Protein AF-A0A9D9M0M3-F1 (afdb_monomer)

Mean predicted aligned error: 16.81 Å

Structure (mmCIF, N/CA/C/O backbone):
data_AF-A0A9D9M0M3-F1
#
_entry.id   AF-A0A9D9M0M3-F1
#
loop_
_atom_site.group_PDB
_atom_site.id
_atom_site.type_symbol
_atom_site.label_atom_id
_atom_site.label_alt_id
_atom_site.label_comp_id
_atom_site.label_asym_id
_atom_site.label_entity_id
_atom_site.label_seq_id
_atom_site.pdbx_PDB_ins_code
_atom_site.Cartn_x
_atom_site.Cartn_y
_atom_site.Cartn_z
_atom_site.occupancy
_atom_site.B_iso_or_equiv
_atom_site.auth_seq_id
_atom_site.auth_comp_id
_atom_site.auth_asym_id
_atom_site.auth_atom_id
_atom_site.pdbx_PDB_model_num
ATOM 1 N N . MET A 1 1 ? -33.113 -13.422 45.679 1.00 43.19 1 MET A N 1
ATOM 2 C CA . MET A 1 1 ? -31.717 -13.379 46.186 1.00 43.19 1 MET A CA 1
ATOM 3 C C . MET A 1 1 ? -30.710 -14.153 45.324 1.00 43.19 1 MET A C 1
ATOM 5 O O . MET A 1 1 ? -29.546 -13.790 45.377 1.00 43.19 1 MET A O 1
ATOM 9 N N . LYS A 1 2 ? -31.105 -15.143 44.497 1.00 49.88 2 LYS A N 1
ATOM 10 C CA . LYS A 1 2 ? -30.177 -15.856 43.584 1.00 49.88 2 LYS A CA 1
ATOM 11 C C . LYS A 1 2 ? -29.591 -14.994 42.450 1.00 49.88 2 LYS A C 1
ATOM 13 O O . LYS A 1 2 ? -28.493 -15.287 41.991 1.00 49.88 2 LYS A O 1
ATOM 18 N N . ASP A 1 3 ? -30.273 -13.919 42.054 1.00 61.41 3 ASP A N 1
ATOM 19 C CA . ASP A 1 3 ? -29.847 -13.102 40.908 1.00 61.41 3 ASP A CA 1
ATOM 20 C C . ASP A 1 3 ? -28.585 -12.269 41.181 1.00 61.41 3 ASP A C 1
ATOM 22 O O . ASP A 1 3 ? -27.830 -12.000 40.253 1.00 61.41 3 ASP A O 1
ATOM 26 N N . ASN A 1 4 ? -28.308 -11.881 42.435 1.00 71.94 4 ASN A N 1
ATOM 27 C CA . ASN A 1 4 ? -27.211 -10.948 42.731 1.00 71.94 4 ASN A CA 1
ATOM 28 C C . ASN A 1 4 ? -25.830 -11.585 42.524 1.00 71.94 4 ASN A C 1
ATOM 30 O O . ASN A 1 4 ? -24.970 -11.010 41.869 1.00 71.94 4 ASN A O 1
ATOM 34 N N . GLN A 1 5 ? -25.660 -12.821 42.996 1.00 80.88 5 GLN A N 1
ATOM 35 C CA . GLN A 1 5 ? -24.398 -13.552 42.874 1.00 80.88 5 GLN A CA 1
ATOM 36 C C . GLN A 1 5 ? -24.112 -13.978 41.422 1.00 80.88 5 GLN A C 1
ATOM 38 O O . GLN A 1 5 ? -22.958 -14.126 41.027 1.00 80.88 5 GLN A O 1
ATOM 43 N N . GLN A 1 6 ? -25.156 -14.178 40.607 1.00 83.62 6 GLN A N 1
ATOM 44 C CA . GLN A 1 6 ? -24.996 -14.404 39.168 1.00 83.62 6 GLN A CA 1
ATOM 45 C C . GLN A 1 6 ? -24.647 -13.108 38.427 1.00 83.62 6 GLN A C 1
ATOM 47 O O . GLN A 1 6 ? -23.793 -13.147 37.548 1.00 83.62 6 GLN A O 1
ATOM 52 N N . CYS A 1 7 ? -25.248 -11.971 38.796 1.00 87.00 7 CYS A N 1
ATOM 53 C CA . CYS A 1 7 ? -24.884 -10.666 38.234 1.00 87.00 7 CYS A CA 1
ATOM 54 C C . CYS A 1 7 ? -23.411 -10.322 38.502 1.00 87.00 7 CYS A C 1
ATOM 56 O O . CYS A 1 7 ? -22.721 -9.899 37.580 1.00 87.00 7 CYS A O 1
ATOM 58 N N . GLU A 1 8 ? -22.930 -10.540 39.731 1.00 88.44 8 GLU A N 1
ATOM 59 C CA . GLU A 1 8 ? -21.527 -10.312 40.111 1.00 88.44 8 GLU A CA 1
ATOM 60 C C . GLU A 1 8 ? -20.578 -11.160 39.262 1.00 88.44 8 GLU A C 1
ATOM 62 O O . GLU A 1 8 ? -19.718 -10.613 38.583 1.00 88.44 8 GLU A O 1
ATOM 67 N N . LYS A 1 9 ? -20.824 -12.473 39.161 1.00 90.12 9 LYS A N 1
ATOM 68 C CA . LYS A 1 9 ? -20.014 -13.367 38.316 1.00 90.12 9 LYS A CA 1
ATOM 69 C C . LYS A 1 9 ? -19.973 -12.939 36.847 1.00 90.12 9 LYS A C 1
ATOM 71 O O . LYS A 1 9 ? -18.936 -13.068 36.200 1.00 90.12 9 LYS A O 1
ATOM 76 N N . MET A 1 10 ? -21.094 -12.461 36.303 1.00 90.12 10 MET A N 1
ATOM 77 C CA . MET A 1 10 ? -21.164 -12.011 34.908 1.00 90.12 10 MET A CA 1
ATOM 78 C C . MET A 1 10 ? -20.397 -10.704 34.687 1.00 90.12 10 MET A C 1
ATOM 80 O O . MET A 1 10 ? -19.769 -10.549 33.641 1.00 90.12 10 MET A O 1
ATOM 84 N N . ILE A 1 11 ? -20.424 -9.785 35.657 1.00 90.62 11 ILE A N 1
ATOM 85 C CA . ILE A 1 11 ? -19.643 -8.544 35.612 1.00 90.62 11 ILE A CA 1
ATOM 86 C C . ILE A 1 11 ? -18.152 -8.827 35.799 1.00 90.62 11 ILE A C 1
ATOM 88 O O . ILE A 1 11 ? -17.362 -8.304 35.025 1.00 90.62 11 ILE A O 1
ATOM 92 N N . ASP A 1 12 ? -17.764 -9.700 36.727 1.00 92.38 12 ASP A N 1
ATOM 93 C CA . ASP A 1 12 ? -16.361 -10.099 36.898 1.00 92.38 12 ASP A CA 1
ATOM 94 C C . ASP A 1 12 ? -15.818 -10.744 35.624 1.00 92.38 12 ASP A C 1
ATOM 96 O O . ASP A 1 12 ? -14.743 -10.386 35.153 1.00 92.38 12 ASP A O 1
ATOM 100 N N . THR A 1 13 ? -16.604 -11.632 35.004 1.00 89.62 13 THR A N 1
ATOM 101 C CA . THR A 1 13 ? -16.238 -12.223 33.711 1.00 89.62 13 THR A CA 1
ATOM 102 C C . THR A 1 13 ? -16.068 -11.136 32.654 1.00 89.62 13 THR A C 1
ATOM 104 O O . THR A 1 13 ? -15.093 -11.173 31.923 1.00 89.62 13 THR A O 1
ATOM 107 N N . TYR A 1 14 ? -16.971 -10.151 32.585 1.00 89.94 14 TYR A N 1
ATOM 108 C CA . TYR A 1 14 ? -16.841 -9.019 31.664 1.00 89.94 14 TYR A CA 1
ATOM 109 C C . TYR A 1 14 ? -15.571 -8.188 31.921 1.00 89.94 14 TYR A C 1
ATOM 111 O O . TYR A 1 14 ? -14.919 -7.783 30.968 1.00 89.94 14 TYR A O 1
ATOM 119 N N . LEU A 1 15 ? -15.207 -7.958 33.186 1.00 90.88 15 LEU A N 1
ATOM 120 C CA . LEU A 1 15 ? -14.018 -7.194 33.582 1.00 90.88 15 LEU A CA 1
ATOM 121 C C . LEU A 1 15 ? -12.699 -7.944 33.352 1.00 90.88 15 LEU A C 1
ATOM 123 O O . LEU A 1 15 ? -11.650 -7.308 33.302 1.00 90.88 15 LEU A O 1
ATOM 127 N N . MET A 1 16 ? -12.736 -9.272 33.224 1.00 90.88 16 MET A N 1
ATOM 128 C CA . MET A 1 16 ? -11.565 -10.073 32.856 1.00 90.88 16 MET A CA 1
ATOM 129 C C . MET A 1 16 ? -11.227 -9.996 31.362 1.00 90.88 16 MET A C 1
ATOM 131 O O . MET A 1 16 ? -10.120 -10.382 30.996 1.00 90.88 16 MET A O 1
ATOM 135 N N . LEU A 1 17 ? -12.153 -9.536 30.512 1.00 89.00 17 LEU A N 1
ATOM 136 C CA . LEU A 1 17 ? -11.881 -9.361 29.086 1.00 89.00 17 LEU A CA 1
ATOM 137 C C . LEU A 1 17 ? -11.031 -8.119 28.833 1.00 89.00 17 LEU A C 1
ATOM 139 O O . LEU A 1 17 ? -11.287 -7.054 29.398 1.00 89.00 17 LEU A O 1
ATOM 143 N N . ASP A 1 18 ? -10.087 -8.240 27.902 1.00 84.44 18 ASP A N 1
ATOM 144 C CA . ASP A 1 18 ? -9.328 -7.092 27.415 1.00 84.44 18 ASP A CA 1
ATOM 145 C C . ASP A 1 18 ? -10.112 -6.306 26.344 1.00 84.44 18 ASP A C 1
ATOM 147 O O . ASP A 1 18 ? -11.086 -6.775 25.734 1.00 84.44 18 ASP A O 1
ATOM 151 N N . LYS A 1 19 ? -9.698 -5.062 26.093 1.00 75.25 19 LYS A N 1
ATOM 152 C CA . LYS A 1 19 ? -10.360 -4.167 25.143 1.00 75.25 19 LYS A CA 1
ATOM 153 C C . LYS A 1 19 ? -10.312 -4.762 23.728 1.00 75.25 19 LYS A C 1
ATOM 155 O O . LYS A 1 19 ? -9.238 -4.974 23.172 1.00 75.25 19 LYS A O 1
ATOM 160 N N . HIS A 1 20 ? -11.489 -4.921 23.113 1.00 77.31 20 HIS A N 1
ATOM 161 C CA . HIS A 1 20 ? -11.737 -5.562 21.802 1.00 77.31 20 HIS A CA 1
ATOM 162 C C . HIS A 1 20 ? -11.717 -7.099 21.784 1.00 77.31 20 HIS A C 1
ATOM 164 O O . HIS A 1 20 ? -11.812 -7.699 20.710 1.00 77.31 20 HIS A O 1
ATOM 170 N N . GLU A 1 21 ? -11.663 -7.753 22.941 1.00 86.88 21 GLU A N 1
ATOM 171 C CA . GLU A 1 21 ? -11.841 -9.198 23.023 1.00 86.88 21 GLU A CA 1
ATOM 172 C C . GLU A 1 21 ? -13.312 -9.604 22.797 1.00 86.88 21 GLU A C 1
ATOM 174 O O . GLU A 1 21 ? -14.257 -8.846 23.046 1.00 86.88 21 GLU A O 1
ATOM 179 N N . ARG A 1 22 ? -13.540 -10.813 22.265 1.00 86.00 22 ARG A N 1
ATOM 180 C CA . ARG A 1 22 ? -14.897 -11.294 21.975 1.00 86.00 22 ARG A CA 1
ATOM 181 C C . ARG A 1 22 ? -15.643 -11.608 23.267 1.00 86.00 22 ARG A C 1
ATOM 183 O O . ARG A 1 22 ? -15.273 -12.523 23.993 1.00 86.00 22 ARG A O 1
ATOM 190 N N . ILE A 1 23 ? -16.767 -10.930 23.478 1.00 87.50 23 ILE A N 1
ATOM 191 C CA . ILE A 1 23 ? -17.628 -11.155 24.642 1.00 87.50 23 ILE A CA 1
ATOM 192 C C . ILE A 1 23 ? -18.259 -12.560 24.570 1.00 87.50 23 ILE A C 1
ATOM 194 O O . ILE A 1 23 ? -18.920 -12.877 23.574 1.00 87.50 23 ILE A O 1
ATOM 198 N N . PRO A 1 24 ? -18.132 -13.396 25.620 1.00 89.69 24 PRO A N 1
ATOM 199 C CA . PRO A 1 24 ? -18.796 -14.690 25.682 1.00 89.69 24 PRO A CA 1
ATOM 200 C C . PRO A 1 24 ? -20.316 -14.545 25.554 1.00 89.69 24 PRO A C 1
ATOM 202 O O . PRO A 1 24 ? -20.931 -13.672 26.173 1.00 89.69 24 PRO A O 1
ATOM 205 N N . LEU A 1 25 ? -20.949 -15.448 24.800 1.00 88.38 25 LEU A N 1
ATOM 206 C CA . LEU A 1 25 ? -22.392 -15.397 24.521 1.00 88.38 25 LEU A CA 1
ATOM 207 C C . LEU A 1 25 ? -23.247 -15.360 25.797 1.00 88.38 25 LEU A C 1
ATOM 209 O O . LEU A 1 25 ? -24.246 -14.646 25.842 1.00 88.38 25 LEU A O 1
ATOM 213 N N . ALA A 1 26 ? -22.831 -16.070 26.850 1.00 86.81 26 ALA A N 1
ATOM 214 C CA . ALA A 1 26 ? -23.524 -16.082 28.138 1.00 86.81 26 ALA A CA 1
ATOM 215 C C . ALA A 1 26 ? -23.615 -14.681 28.773 1.00 86.81 26 ALA A C 1
ATOM 217 O O . ALA A 1 26 ? -24.684 -14.275 29.233 1.00 86.81 26 ALA A O 1
ATOM 218 N N . VAL A 1 27 ? -22.519 -13.917 28.733 1.00 87.69 27 VAL A N 1
ATOM 219 C CA . VAL A 1 27 ? -22.468 -12.538 29.239 1.00 87.69 27 VAL A CA 1
ATOM 220 C C . VAL A 1 27 ? -23.322 -11.629 28.357 1.00 87.69 27 VAL A C 1
ATOM 222 O O . VAL A 1 27 ? -24.092 -10.820 28.867 1.00 87.69 27 VAL A O 1
ATOM 225 N N . CYS A 1 28 ? -23.264 -11.806 27.035 1.00 89.56 28 CYS A N 1
ATOM 226 C CA . CYS A 1 28 ? -24.061 -11.022 26.091 1.00 89.56 28 CYS A CA 1
ATOM 227 C C . CYS A 1 28 ? -25.575 -11.190 26.337 1.00 89.56 28 CYS A C 1
ATOM 229 O O . CYS A 1 28 ? -26.298 -10.205 26.492 1.00 89.56 28 CYS A O 1
ATOM 231 N N . VAL A 1 29 ? -26.048 -12.435 26.473 1.00 89.94 29 VAL A N 1
ATOM 232 C CA . VAL A 1 29 ? -27.454 -12.747 26.783 1.00 89.94 29 VAL A CA 1
ATOM 233 C C . VAL A 1 29 ? -27.864 -12.171 28.141 1.00 89.94 29 VAL A C 1
ATOM 235 O O . VAL A 1 29 ? -28.948 -11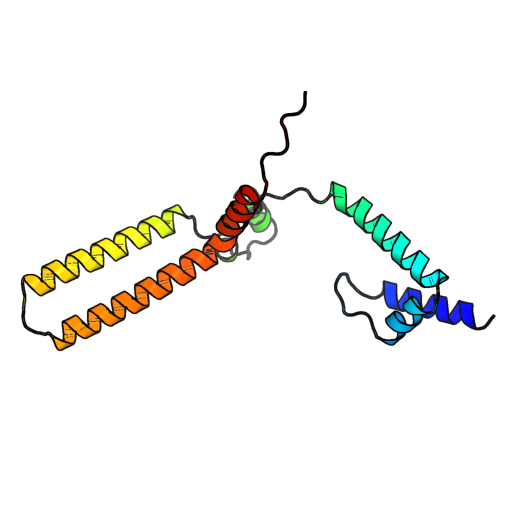.590 28.262 1.00 89.94 29 VAL A O 1
ATOM 238 N N . HIS A 1 30 ? -26.996 -12.270 29.152 1.00 90.69 30 HIS A N 1
ATOM 239 C CA . HIS A 1 30 ? -27.253 -11.690 30.468 1.00 90.69 30 HIS A CA 1
ATOM 240 C C . HIS A 1 30 ? -27.363 -10.158 30.416 1.00 90.69 30 HIS A C 1
ATOM 242 O O . HIS A 1 30 ? -28.282 -9.587 30.997 1.00 90.69 30 HIS A O 1
ATOM 248 N N . LEU A 1 31 ? -26.486 -9.471 29.679 1.00 88.94 31 LEU A N 1
ATOM 249 C CA . LEU A 1 31 ? -26.535 -8.013 29.510 1.00 88.94 31 LEU A CA 1
ATOM 250 C C . LEU A 1 31 ? -27.784 -7.542 28.747 1.00 88.94 31 LEU A C 1
ATOM 252 O O . LEU A 1 31 ? -28.285 -6.447 29.004 1.00 88.94 31 LEU A O 1
ATOM 256 N N . LEU A 1 32 ? -28.319 -8.354 27.830 1.00 89.06 32 LEU A N 1
ATOM 257 C CA . LEU A 1 32 ? -29.569 -8.041 27.128 1.00 89.06 32 LEU A CA 1
ATOM 258 C C . LEU A 1 32 ? -30.801 -8.150 28.038 1.00 89.06 32 LEU A C 1
ATOM 260 O O . LEU A 1 32 ? -31.754 -7.387 27.872 1.00 89.06 32 LEU A O 1
ATOM 264 N N . THR A 1 33 ? -30.777 -9.064 29.008 1.00 89.00 33 THR A N 1
ATOM 265 C CA . THR A 1 33 ? -31.909 -9.352 29.905 1.00 89.00 33 THR A CA 1
ATOM 266 C C . THR A 1 33 ? -31.852 -8.569 31.220 1.00 89.00 33 THR A C 1
ATOM 268 O O . THR A 1 33 ? -32.879 -8.086 31.702 1.00 89.00 33 THR A O 1
ATOM 271 N N . CYS A 1 34 ? -30.665 -8.370 31.794 1.00 91.00 34 CYS A N 1
ATOM 272 C CA . CYS A 1 34 ? -30.476 -7.678 33.065 1.00 91.00 34 CYS A CA 1
ATOM 273 C C . CYS A 1 34 ? -30.212 -6.178 32.868 1.00 91.00 34 CYS A C 1
ATOM 275 O O . CYS A 1 34 ? -29.104 -5.744 32.543 1.00 91.00 34 CYS A O 1
ATOM 277 N N . LYS A 1 35 ? -31.223 -5.346 33.161 1.00 88.69 35 LYS A N 1
ATOM 278 C CA . LYS A 1 35 ? -31.103 -3.876 33.086 1.00 88.69 35 LYS A CA 1
ATOM 279 C C . LYS A 1 35 ? -29.992 -3.315 33.981 1.00 88.69 35 LYS A C 1
ATOM 281 O O . LYS A 1 35 ? -29.346 -2.350 33.593 1.00 88.69 35 LYS A O 1
ATOM 286 N N . LYS A 1 36 ? -29.758 -3.900 35.163 1.00 89.62 36 LYS A N 1
ATOM 287 C CA . LYS A 1 36 ? -28.739 -3.411 36.109 1.00 89.62 36 LYS A CA 1
ATOM 288 C C . LYS A 1 36 ? -27.327 -3.574 35.546 1.00 89.62 36 LYS A C 1
ATOM 290 O O . LYS A 1 36 ? -26.592 -2.592 35.479 1.00 89.62 36 LYS A O 1
ATOM 295 N N . CYS A 1 37 ? -26.982 -4.781 35.097 1.00 89.94 37 CYS A N 1
ATOM 296 C CA . CYS A 1 37 ? -25.672 -5.073 34.512 1.00 89.94 37 CYS A CA 1
ATOM 297 C C . CYS A 1 37 ? -25.447 -4.272 33.225 1.00 89.94 37 CYS A C 1
ATOM 299 O O . CYS A 1 37 ? -24.377 -3.700 33.037 1.00 89.94 37 CYS A O 1
ATOM 301 N N . ARG A 1 38 ? -26.486 -4.120 32.391 1.00 91.75 38 ARG A N 1
ATOM 302 C CA . ARG A 1 38 ? -26.431 -3.264 31.198 1.00 91.75 38 ARG A CA 1
ATOM 303 C C . ARG A 1 38 ? -26.087 -1.811 31.526 1.00 91.75 38 ARG A C 1
ATOM 305 O O . ARG A 1 38 ? -25.272 -1.204 30.835 1.00 91.75 38 ARG A O 1
ATOM 312 N N . THR A 1 39 ? -26.713 -1.243 32.556 1.00 91.88 39 THR A N 1
ATOM 313 C CA . THR A 1 39 ? -26.439 0.136 32.979 1.00 91.88 39 THR A CA 1
ATOM 314 C C . THR A 1 39 ? -25.022 0.277 33.525 1.00 91.88 39 THR A C 1
ATOM 316 O O . THR A 1 39 ? -24.350 1.239 33.172 1.00 91.88 39 THR A O 1
ATOM 319 N N . GLN A 1 40 ? -24.542 -0.678 34.327 1.00 91.75 40 GLN A N 1
ATOM 320 C CA . GLN A 1 40 ? -23.175 -0.646 34.859 1.00 91.75 40 GLN A CA 1
ATOM 321 C C . GLN A 1 40 ? -22.124 -0.642 33.747 1.00 91.75 40 GLN A C 1
ATOM 323 O O . GLN A 1 40 ? -21.301 0.269 33.706 1.00 91.75 40 GLN A O 1
ATOM 328 N N . VAL A 1 41 ? -22.210 -1.583 32.800 1.00 91.56 41 VAL A N 1
ATOM 329 C CA . VAL A 1 41 ? -21.290 -1.642 31.652 1.00 91.56 41 VAL A CA 1
ATOM 330 C C . VAL A 1 41 ? -21.329 -0.338 30.857 1.00 91.56 41 VAL A C 1
ATOM 332 O O . VAL A 1 41 ? -20.288 0.235 30.557 1.00 91.56 41 VAL A O 1
ATOM 335 N N . ARG A 1 42 ? -22.525 0.205 30.593 1.00 92.25 42 ARG A N 1
ATOM 336 C CA . ARG A 1 42 ? -22.670 1.481 29.878 1.00 92.25 42 ARG A CA 1
ATOM 337 C C . ARG A 1 42 ? -21.990 2.644 30.604 1.00 92.25 42 ARG A C 1
ATOM 339 O O . ARG A 1 42 ? -21.372 3.477 29.948 1.00 92.25 42 ARG A O 1
ATOM 346 N N . MET A 1 43 ? -22.110 2.719 31.928 1.00 93.00 43 MET A N 1
ATOM 347 C CA . MET A 1 43 ? -21.459 3.764 32.723 1.00 93.00 43 MET A CA 1
ATOM 348 C C . MET A 1 43 ? -19.934 3.622 32.700 1.00 93.00 43 MET A C 1
ATOM 350 O O . MET A 1 43 ? -19.243 4.631 32.580 1.00 93.00 43 MET A O 1
ATOM 354 N N . MET A 1 44 ? -19.414 2.391 32.751 1.00 90.44 44 MET A N 1
ATOM 355 C CA . MET A 1 44 ? -17.977 2.120 32.624 1.00 90.44 44 MET A CA 1
ATOM 356 C C . MET A 1 44 ? -17.451 2.546 31.250 1.00 90.44 44 MET A C 1
ATOM 358 O O . MET A 1 44 ? -16.474 3.284 31.182 1.00 90.44 44 MET A O 1
ATOM 362 N N . THR A 1 45 ? -18.143 2.181 30.165 1.00 89.44 45 THR A N 1
ATOM 363 C CA . THR A 1 45 ? -17.767 2.593 28.802 1.00 89.44 45 THR A CA 1
ATOM 364 C C . THR A 1 45 ? -17.779 4.114 28.644 1.00 89.44 45 THR A C 1
ATOM 366 O O . THR A 1 45 ? -16.860 4.679 28.063 1.00 89.44 45 THR A O 1
ATOM 369 N N . GLN A 1 46 ? -18.780 4.806 29.198 1.00 91.56 46 GLN A N 1
ATOM 370 C CA . GLN A 1 46 ? -18.830 6.273 29.159 1.00 91.56 46 GLN A CA 1
ATOM 371 C C . GLN A 1 46 ? -17.708 6.928 29.971 1.00 91.56 46 GLN A C 1
ATOM 373 O O . GLN A 1 46 ? -17.208 7.987 29.590 1.00 91.56 46 GLN A O 1
ATOM 378 N N . ALA A 1 47 ? -17.330 6.335 31.105 1.00 89.62 47 ALA A N 1
ATOM 379 C CA . ALA A 1 47 ? -16.204 6.811 31.898 1.00 89.62 47 ALA A CA 1
ATOM 380 C C . ALA A 1 47 ? -14.885 6.626 31.136 1.00 89.62 47 ALA A C 1
ATOM 382 O O . ALA A 1 47 ? -14.099 7.566 31.052 1.00 89.62 47 ALA A O 1
ATOM 383 N N . GLU A 1 48 ? -14.683 5.457 30.524 1.00 87.75 48 GLU A N 1
ATOM 384 C CA . GLU A 1 48 ? -13.517 5.159 29.690 1.00 87.75 48 GLU A CA 1
ATOM 385 C C . GLU A 1 48 ? -13.416 6.114 28.494 1.00 87.75 48 GLU A C 1
ATOM 387 O O . GLU A 1 48 ? -12.356 6.679 28.239 1.00 87.75 48 GLU A O 1
ATOM 392 N N . GLU A 1 49 ? -14.521 6.367 27.791 1.00 86.25 49 GLU A N 1
ATOM 393 C CA . GLU A 1 49 ? -14.563 7.303 26.665 1.00 86.25 49 GLU A CA 1
ATOM 394 C C . GLU A 1 49 ? -14.118 8.709 27.099 1.00 86.25 49 GLU A C 1
ATOM 396 O O . GLU A 1 49 ? -13.233 9.308 26.484 1.00 86.25 49 GLU A O 1
ATOM 401 N N . LYS A 1 50 ? -14.642 9.205 28.226 1.00 87.50 50 LYS A N 1
ATOM 402 C CA . LYS A 1 50 ? -14.253 10.508 28.787 1.00 87.50 50 LYS A CA 1
ATOM 403 C C . LYS A 1 50 ? -12.795 10.556 29.245 1.00 87.50 50 LYS A C 1
ATOM 405 O O . LYS A 1 50 ? -12.156 11.591 29.081 1.00 87.50 50 LYS A O 1
ATOM 410 N N . LEU A 1 51 ? -12.272 9.462 29.801 1.00 84.50 51 LEU A N 1
ATOM 411 C CA . LEU A 1 51 ? -10.868 9.333 30.214 1.00 84.50 51 LEU A CA 1
ATOM 412 C C . LEU A 1 51 ? -9.914 9.231 29.016 1.00 84.50 51 LEU A C 1
ATOM 414 O O . LEU A 1 51 ? -8.805 9.755 29.068 1.00 84.50 51 LEU A O 1
ATOM 418 N N . SER A 1 52 ? -10.346 8.590 27.930 1.00 80.19 52 SER A N 1
ATOM 419 C CA . SER A 1 52 ? -9.545 8.404 26.714 1.00 80.19 52 SER A CA 1
ATOM 420 C C . SER A 1 52 ? -9.534 9.633 25.798 1.00 80.19 52 SER A C 1
ATOM 422 O O . SER A 1 52 ? -8.557 9.854 25.087 1.00 80.19 52 SER A O 1
ATOM 424 N N . SER A 1 53 ? -10.568 10.480 25.855 1.00 73.12 53 SER A N 1
ATOM 425 C CA . SER A 1 53 ? -10.673 11.716 25.068 1.00 73.12 53 SER A CA 1
ATOM 426 C C . SER A 1 53 ? -9.478 12.681 25.201 1.00 73.12 53 SER A C 1
ATOM 428 O O . SER A 1 53 ? -8.995 13.128 24.160 1.00 73.12 53 SER A O 1
ATOM 430 N N . PRO A 1 54 ? -8.948 13.006 26.400 1.00 71.00 54 PRO A N 1
ATOM 431 C CA . PRO A 1 54 ? -7.758 13.855 26.527 1.00 71.00 54 PRO A CA 1
ATOM 432 C C . PRO A 1 54 ? -6.457 13.155 26.104 1.00 71.00 54 PRO A C 1
ATOM 434 O O . PRO A 1 54 ? -5.462 13.828 25.846 1.00 71.00 54 PRO A O 1
ATOM 437 N N . LEU A 1 55 ? -6.456 11.821 26.018 1.00 63.00 55 LEU A N 1
ATOM 438 C CA . LEU A 1 55 ? -5.312 11.019 25.578 1.00 63.00 55 LEU A CA 1
ATOM 439 C C . LEU A 1 55 ? -5.296 10.794 24.059 1.00 63.00 55 LEU A C 1
ATOM 441 O O . LEU A 1 55 ? -4.294 10.329 23.520 1.00 63.00 55 LEU A O 1
ATOM 445 N N . ALA A 1 56 ? -6.362 11.183 23.352 1.00 60.16 56 ALA A N 1
ATOM 446 C CA . ALA A 1 56 ? -6.441 11.217 21.893 1.00 60.16 56 ALA A CA 1
ATOM 447 C C . ALA A 1 56 ? -5.630 12.385 21.300 1.00 60.16 56 ALA A C 1
ATOM 449 O O . ALA A 1 56 ? -6.066 13.082 20.381 1.00 60.16 56 ALA A O 1
ATOM 450 N N . ILE A 1 57 ? -4.429 12.617 21.830 1.00 59.94 57 ILE A N 1
ATOM 451 C CA . ILE A 1 57 ? -3.428 13.418 21.146 1.00 59.94 57 ILE A CA 1
ATOM 452 C C . ILE A 1 57 ? -3.110 12.636 19.877 1.00 59.94 57 ILE A C 1
ATOM 454 O O . ILE A 1 57 ? -2.653 11.494 19.944 1.00 59.94 57 ILE A O 1
ATOM 458 N N . GLN A 1 58 ? -3.384 13.231 18.716 1.00 53.81 58 GLN A N 1
ATOM 459 C CA . GLN A 1 58 ? -2.876 12.703 17.458 1.00 53.81 58 GLN A CA 1
ATOM 460 C C . GLN A 1 58 ? -1.358 12.812 17.520 1.00 53.81 58 GLN A C 1
ATOM 462 O O . GLN A 1 58 ? -0.787 13.854 17.209 1.00 53.81 58 GLN A O 1
ATOM 467 N N . LEU A 1 59 ? -0.713 11.753 18.003 1.00 56.75 59 LEU A N 1
ATOM 468 C CA . LEU A 1 59 ? 0.723 11.603 17.913 1.00 56.75 59 LEU A CA 1
ATOM 469 C C . LEU A 1 59 ? 1.049 11.640 16.418 1.00 56.75 59 LEU A C 1
ATOM 471 O O . LEU A 1 59 ? 0.538 10.801 15.669 1.00 56.75 59 LEU A O 1
ATOM 475 N N . PRO A 1 60 ? 1.851 12.604 15.944 1.00 55.56 60 PRO A N 1
ATOM 476 C CA . PRO A 1 60 ? 2.396 12.527 14.605 1.00 55.56 60 PRO A CA 1
ATOM 477 C C . PRO A 1 60 ? 3.372 11.347 14.595 1.00 55.56 60 PRO A C 1
ATOM 479 O O . PRO A 1 60 ? 4.569 11.504 14.805 1.00 55.56 60 PRO A O 1
ATOM 482 N N . PHE A 1 61 ? 2.867 10.136 14.346 1.00 54.28 61 PHE A N 1
ATOM 483 C CA . PHE A 1 61 ? 3.680 8.927 14.157 1.00 54.28 61 PHE A CA 1
ATOM 484 C C . PHE A 1 61 ? 4.674 9.071 12.987 1.00 54.28 61 PHE A C 1
ATOM 486 O O . PHE A 1 61 ? 5.558 8.243 12.805 1.00 54.28 61 PHE A O 1
ATOM 493 N N . SER A 1 62 ? 4.552 10.149 12.208 1.00 54.19 62 SER A N 1
ATOM 494 C CA . SER A 1 62 ? 5.473 10.567 11.154 1.00 54.19 62 SER A CA 1
ATOM 495 C C . SER A 1 62 ? 6.730 11.292 11.659 1.00 54.19 62 SER A C 1
ATOM 497 O O . SER A 1 62 ? 7.626 11.559 10.857 1.00 54.19 62 SER A O 1
ATOM 499 N N . ASP A 1 63 ? 6.813 11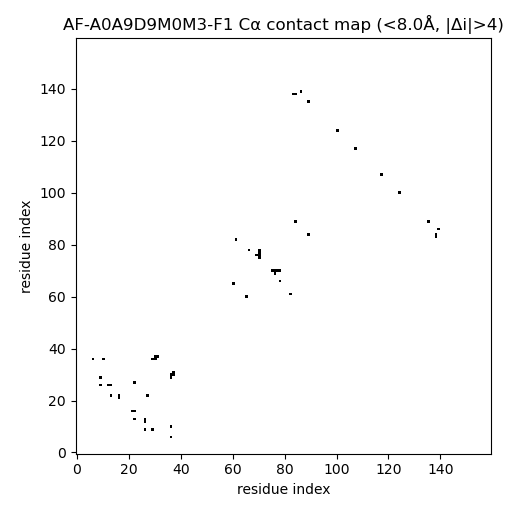.652 12.943 1.00 56.97 63 ASP A N 1
ATOM 500 C CA . ASP A 1 63 ? 7.941 12.426 13.453 1.00 56.97 63 ASP A CA 1
ATOM 501 C C . ASP A 1 63 ? 9.166 11.540 13.696 1.00 56.97 63 ASP A C 1
ATOM 503 O O . ASP A 1 63 ? 9.186 10.659 14.557 1.00 56.97 63 ASP A O 1
ATOM 507 N N . LEU A 1 64 ? 10.254 11.865 12.993 1.00 60.88 64 LEU A N 1
ATOM 508 C CA . LEU A 1 64 ? 11.604 11.316 13.187 1.00 60.88 64 LEU A CA 1
ATOM 509 C C . LEU A 1 64 ? 12.037 11.294 14.666 1.00 60.88 64 LEU A C 1
ATOM 511 O O . LEU A 1 64 ? 12.818 10.436 15.073 1.00 60.88 64 LEU A O 1
ATOM 515 N N . LYS A 1 65 ? 11.497 12.211 15.481 1.00 61.41 65 LYS A N 1
ATOM 516 C CA . LYS A 1 65 ? 11.721 12.272 16.929 1.00 61.41 65 LYS A CA 1
ATOM 517 C C . LYS A 1 65 ? 11.151 11.060 17.665 1.00 61.41 65 LYS A C 1
ATOM 519 O O . LYS A 1 65 ? 11.834 10.518 18.527 1.00 61.41 65 LYS A O 1
ATOM 524 N N . LEU A 1 66 ? 9.955 10.593 17.308 1.00 63.75 66 LEU A N 1
ATOM 525 C CA . LEU A 1 66 ? 9.345 9.418 17.936 1.00 63.75 66 LEU A CA 1
ATOM 526 C C . LEU A 1 66 ? 10.165 8.157 17.644 1.00 63.75 66 LEU A C 1
ATOM 528 O O . LEU A 1 66 ? 10.434 7.365 18.542 1.00 63.75 66 LEU A O 1
ATOM 532 N N . CYS A 1 67 ? 10.656 8.038 16.411 1.00 63.41 67 CYS A N 1
ATOM 533 C CA . CYS A 1 67 ? 11.516 6.931 16.014 1.00 63.41 67 CYS A CA 1
ATOM 534 C C . CYS A 1 67 ? 12.873 6.974 16.742 1.00 63.41 67 CYS A C 1
ATOM 536 O O . CYS A 1 67 ? 13.345 5.937 17.198 1.00 63.41 67 CYS A O 1
ATOM 538 N N . SER A 1 68 ? 13.462 8.164 16.938 1.00 66.31 68 SER A N 1
ATOM 539 C CA . SER A 1 68 ? 14.694 8.310 17.733 1.00 66.31 68 SER A CA 1
ATOM 540 C C . SER A 1 68 ? 14.508 7.948 19.210 1.00 66.31 68 SER A C 1
ATOM 542 O O . SER A 1 68 ? 15.405 7.371 19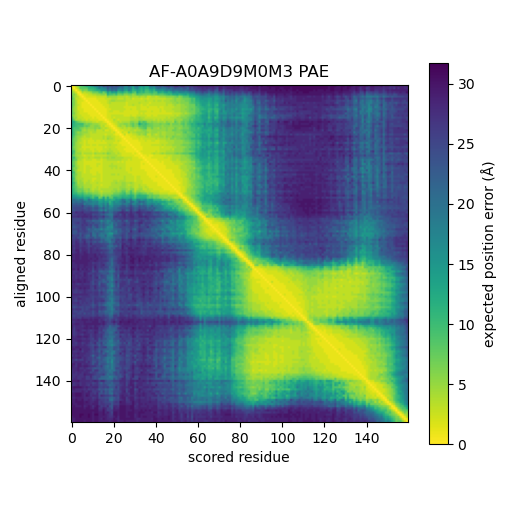.819 1.00 66.31 68 SER A O 1
ATOM 544 N N . ILE A 1 69 ? 13.328 8.225 19.778 1.00 70.94 69 ILE A N 1
ATOM 545 C CA . ILE A 1 69 ? 12.994 7.836 21.151 1.00 70.94 69 ILE A CA 1
ATOM 546 C C . ILE A 1 69 ? 12.806 6.315 21.229 1.00 70.94 69 ILE A C 1
ATOM 548 O O . ILE A 1 69 ? 13.373 5.687 22.117 1.00 70.94 69 ILE A O 1
ATOM 552 N N . MET A 1 70 ? 12.099 5.693 20.280 1.00 66.38 70 MET A N 1
ATOM 553 C CA . MET A 1 70 ? 11.940 4.229 20.248 1.00 66.38 70 MET A CA 1
ATOM 554 C C . MET A 1 70 ? 13.282 3.501 20.104 1.00 66.38 70 MET A C 1
ATOM 556 O O . MET A 1 70 ? 13.520 2.544 20.832 1.00 66.38 70 MET A O 1
ATOM 560 N N . GLN A 1 71 ? 14.201 4.008 19.275 1.00 71.44 71 GLN A N 1
ATOM 561 C CA . GLN A 1 71 ? 15.570 3.477 19.186 1.00 71.44 71 GLN A CA 1
ATOM 562 C C . GLN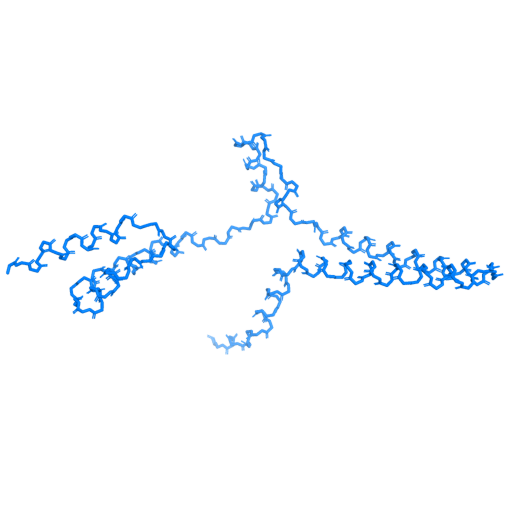 A 1 71 ? 16.378 3.611 20.480 1.00 71.44 71 GLN A C 1
ATOM 564 O O . GLN A 1 71 ? 17.266 2.803 20.733 1.00 71.44 71 GLN A O 1
ATOM 569 N N . SER A 1 72 ? 16.100 4.634 21.293 1.00 71.50 72 SER A N 1
ATOM 570 C CA . SER A 1 72 ? 16.776 4.808 22.583 1.00 71.50 72 SER A CA 1
ATOM 571 C C . SER A 1 72 ? 16.279 3.836 23.658 1.00 71.50 72 SER A C 1
ATOM 573 O O . SER A 1 72 ? 17.010 3.551 24.602 1.00 71.50 72 SER A O 1
ATOM 575 N N . VAL A 1 73 ? 15.052 3.324 23.512 1.00 78.25 73 VAL A N 1
ATOM 576 C CA . VAL A 1 73 ? 14.427 2.378 24.449 1.00 78.25 73 VAL A CA 1
ATOM 577 C C . VAL A 1 73 ? 14.721 0.930 24.052 1.00 78.25 73 VAL A C 1
ATOM 579 O O . VAL A 1 73 ? 14.949 0.102 24.929 1.00 78.25 73 VAL A O 1
ATOM 582 N N . ASP A 1 74 ? 14.761 0.633 22.751 1.00 74.88 74 ASP A N 1
ATOM 583 C CA . ASP A 1 74 ? 15.114 -0.685 22.228 1.00 74.88 74 ASP A CA 1
ATOM 584 C C . ASP A 1 74 ? 16.152 -0.567 21.091 1.00 74.88 74 ASP A C 1
ATOM 586 O O . ASP A 1 74 ? 15.815 -0.153 19.976 1.00 74.88 74 ASP A O 1
ATOM 590 N N . PRO A 1 75 ? 17.422 -0.944 21.336 1.00 68.44 75 PRO A N 1
ATOM 591 C CA . PRO A 1 75 ? 18.476 -0.882 20.327 1.00 68.44 75 PRO A CA 1
ATOM 592 C C . PRO A 1 75 ? 18.307 -1.916 19.197 1.00 68.44 75 PRO A C 1
ATOM 594 O O . PRO A 1 75 ? 19.007 -1.821 18.189 1.00 68.44 75 PRO A O 1
ATOM 597 N N . GLY A 1 76 ? 17.396 -2.890 19.335 1.00 68.94 76 GLY A N 1
ATOM 598 C CA . GLY A 1 76 ? 17.021 -3.839 18.280 1.00 68.94 76 GLY A CA 1
ATOM 599 C C . GLY A 1 76 ? 15.901 -3.343 17.358 1.00 68.94 76 GLY A C 1
ATOM 600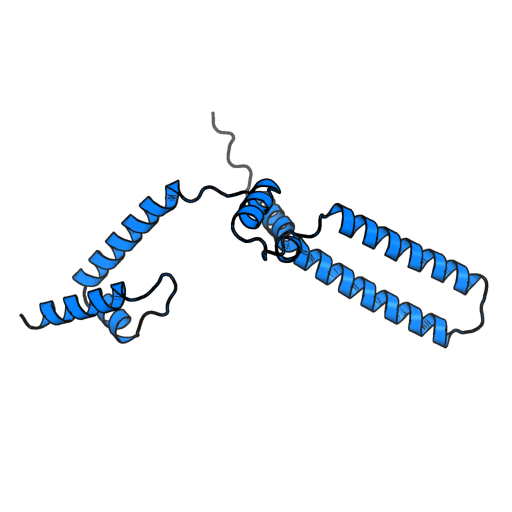 O O . GLY A 1 76 ? 15.533 -4.036 16.409 1.00 68.94 76 GLY A O 1
ATOM 601 N N . PHE A 1 77 ? 15.353 -2.154 17.616 1.00 63.28 77 PHE A N 1
ATOM 602 C CA . PHE A 1 77 ? 14.202 -1.628 16.896 1.00 63.28 77 PHE A CA 1
ATOM 603 C C . PHE A 1 77 ? 14.581 -1.099 15.503 1.00 63.28 77 PHE A C 1
ATOM 605 O O . PHE A 1 77 ? 15.172 -0.022 15.345 1.00 63.28 77 PHE A O 1
ATOM 612 N N . ASP A 1 78 ? 14.208 -1.849 14.462 1.00 60.91 78 ASP A N 1
ATOM 613 C CA . ASP A 1 78 ? 14.448 -1.454 13.076 1.00 60.91 78 ASP A CA 1
ATOM 614 C C . ASP A 1 78 ? 13.409 -0.425 12.598 1.00 60.91 78 ASP A C 1
ATOM 616 O O . ASP A 1 78 ? 12.339 -0.758 12.072 1.00 60.91 78 ASP A O 1
ATOM 620 N N . ILE A 1 79 ? 13.762 0.856 12.753 1.00 56.75 79 ILE A N 1
ATOM 621 C CA . ILE A 1 79 ? 12.993 2.022 12.283 1.00 56.75 79 ILE A CA 1
ATOM 622 C C . ILE A 1 79 ? 12.579 1.886 10.809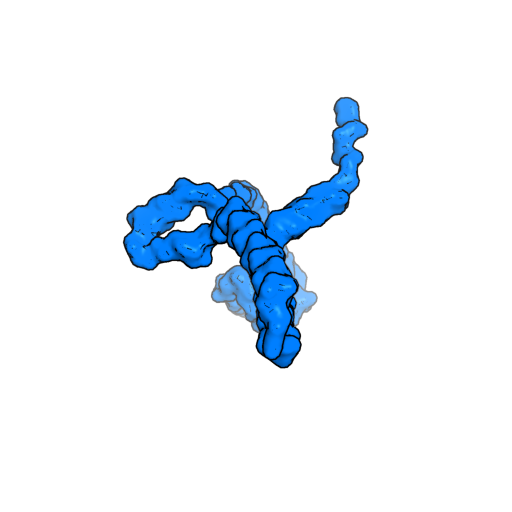 1.00 56.75 79 ILE A C 1
ATOM 624 O O . ILE A 1 79 ? 11.538 2.421 10.418 1.00 56.75 79 ILE A O 1
ATOM 628 N N . LYS A 1 80 ? 13.352 1.176 9.969 1.00 54.31 80 LYS A N 1
ATOM 629 C CA . LYS A 1 80 ? 13.021 1.019 8.542 1.00 54.31 80 LYS A CA 1
ATOM 630 C C . LYS A 1 80 ? 11.697 0.301 8.298 1.00 54.31 80 LYS A C 1
ATOM 632 O O . LYS A 1 80 ? 11.115 0.514 7.240 1.00 54.31 80 LYS A O 1
ATOM 637 N N . SER A 1 81 ? 11.237 -0.528 9.233 1.00 53.59 81 SER A N 1
ATOM 638 C CA . SER A 1 81 ? 9.984 -1.278 9.087 1.00 53.59 81 SER A CA 1
ATOM 639 C C . SER A 1 81 ? 8.732 -0.423 9.321 1.00 53.59 81 SER A C 1
ATOM 641 O O . SER A 1 81 ? 7.667 -0.749 8.805 1.00 53.59 81 SER A O 1
ATOM 643 N N . ILE A 1 82 ? 8.860 0.679 10.068 1.00 52.59 82 ILE A N 1
ATOM 644 C CA . ILE A 1 82 ? 7.721 1.480 10.549 1.00 52.59 82 ILE A CA 1
ATOM 645 C C . ILE A 1 82 ? 7.686 2.863 9.901 1.00 52.59 82 ILE A C 1
ATOM 647 O O . ILE A 1 82 ? 6.610 3.425 9.711 1.00 52.59 82 ILE A O 1
ATOM 651 N N . CYS A 1 83 ? 8.838 3.406 9.498 1.00 54.47 83 CYS A N 1
ATOM 652 C CA . CYS A 1 83 ? 8.873 4.662 8.762 1.00 54.47 83 CYS A CA 1
ATOM 653 C C . CYS A 1 83 ? 8.374 4.459 7.323 1.00 54.47 83 CYS A C 1
ATOM 655 O O . CYS A 1 83 ? 9.068 3.810 6.532 1.00 54.47 83 CYS A O 1
ATOM 657 N N . PRO A 1 84 ? 7.234 5.060 6.929 1.00 60.34 84 PRO A N 1
ATOM 658 C CA . PRO A 1 84 ? 6.777 5.001 5.550 1.00 60.34 84 PRO A CA 1
ATOM 659 C C . PRO A 1 84 ? 7.862 5.569 4.629 1.00 60.34 84 PRO A C 1
ATOM 661 O O . PRO A 1 84 ? 8.451 6.626 4.889 1.00 60.34 84 PRO A O 1
ATOM 664 N N . VAL A 1 85 ? 8.166 4.846 3.548 1.00 63.69 85 VAL A N 1
ATOM 665 C CA . VAL A 1 85 ? 9.150 5.282 2.553 1.00 63.69 85 VAL A CA 1
ATOM 666 C C . VAL A 1 85 ? 8.725 6.653 2.032 1.00 63.69 85 VAL A C 1
ATOM 668 O O . VAL A 1 85 ? 7.640 6.805 1.480 1.00 63.69 85 VAL A O 1
ATOM 671 N N . SER A 1 86 ? 9.586 7.658 2.219 1.00 70.62 86 SER A N 1
ATOM 672 C CA . SER A 1 86 ? 9.294 9.041 1.832 1.00 70.62 86 SER A CA 1
ATOM 673 C C . SER A 1 86 ? 8.763 9.129 0.396 1.00 70.62 86 SER A C 1
ATOM 675 O O . SER A 1 86 ? 9.410 8.638 -0.531 1.00 70.62 86 SER A O 1
ATOM 677 N N . MET A 1 87 ? 7.638 9.828 0.213 1.00 72.44 87 MET A N 1
ATOM 678 C CA . MET A 1 87 ? 6.994 10.095 -1.084 1.00 72.44 87 MET A CA 1
ATOM 679 C C . MET A 1 87 ? 7.972 10.534 -2.181 1.00 72.44 87 MET A C 1
ATOM 681 O O . MET A 1 87 ? 7.841 10.140 -3.336 1.00 72.44 87 MET A O 1
ATOM 685 N N . ARG A 1 88 ? 9.011 11.299 -1.821 1.00 76.00 88 ARG A N 1
ATOM 686 C CA . ARG A 1 88 ? 10.041 11.756 -2.767 1.00 76.00 88 ARG A CA 1
ATOM 687 C C . ARG A 1 88 ? 10.806 10.595 -3.405 1.00 76.00 88 ARG A C 1
ATOM 689 O O . ARG A 1 88 ? 11.100 10.649 -4.592 1.00 76.00 88 ARG A O 1
ATOM 696 N N . LYS A 1 89 ? 11.107 9.542 -2.638 1.00 83.81 89 LYS A N 1
ATOM 697 C CA . LYS A 1 89 ? 11.818 8.356 -3.140 1.00 83.81 89 LYS A CA 1
ATOM 698 C C . LYS A 1 89 ? 10.957 7.592 -4.142 1.00 83.81 89 LYS A C 1
ATOM 700 O O . LYS A 1 89 ? 11.460 7.228 -5.195 1.00 83.81 89 LYS A O 1
ATOM 705 N N . TRP A 1 90 ? 9.663 7.443 -3.856 1.00 88.50 90 TRP A N 1
ATOM 706 C CA . TRP A 1 90 ? 8.709 6.834 -4.783 1.00 88.50 90 TRP A CA 1
ATOM 707 C C . TRP A 1 90 ? 8.646 7.580 -6.114 1.00 88.50 90 TRP A C 1
ATOM 709 O O . TRP A 1 90 ? 8.793 6.950 -7.159 1.00 88.50 90 TRP A O 1
ATOM 719 N N . VAL A 1 91 ? 8.511 8.910 -6.079 1.00 86.62 91 VAL A N 1
ATOM 720 C CA . VAL A 1 91 ? 8.482 9.747 -7.291 1.00 86.62 91 VAL A CA 1
ATOM 721 C C . VAL A 1 91 ? 9.762 9.582 -8.110 1.00 86.62 91 VAL A C 1
ATOM 723 O O . VAL A 1 91 ? 9.688 9.387 -9.319 1.00 86.62 91 VAL A O 1
ATOM 726 N N . ILE A 1 92 ? 10.930 9.587 -7.460 1.00 90.62 92 ILE A N 1
ATOM 727 C CA . ILE A 1 92 ? 12.214 9.371 -8.139 1.00 90.62 92 ILE A CA 1
ATOM 728 C C . ILE A 1 92 ? 12.244 7.993 -8.816 1.00 90.62 92 ILE A C 1
ATOM 730 O O . ILE A 1 92 ? 12.571 7.909 -9.997 1.00 90.62 92 ILE A O 1
ATOM 734 N N . THR A 1 93 ? 11.850 6.923 -8.117 1.00 90.62 93 THR A N 1
ATOM 735 C CA . THR A 1 93 ? 11.775 5.573 -8.702 1.00 90.62 93 THR A CA 1
ATOM 736 C C . THR A 1 93 ? 10.833 5.519 -9.908 1.00 90.62 93 THR A C 1
ATOM 738 O O . THR A 1 93 ? 11.175 4.906 -10.916 1.00 90.62 93 THR A O 1
ATOM 741 N N . GLY A 1 94 ? 9.685 6.201 -9.845 1.00 90.00 94 GLY A N 1
ATOM 742 C CA . GLY A 1 94 ? 8.743 6.288 -10.963 1.00 90.00 94 GLY A CA 1
ATOM 743 C C . GLY A 1 94 ? 9.337 7.000 -12.181 1.00 90.00 94 GLY A C 1
ATOM 744 O O . GLY A 1 94 ? 9.194 6.521 -13.303 1.00 90.00 94 GLY A O 1
ATOM 745 N N . ILE A 1 95 ? 10.077 8.093 -11.966 1.00 93.06 95 ILE A N 1
ATOM 746 C CA . ILE A 1 95 ? 10.786 8.812 -13.036 1.00 93.06 95 ILE A CA 1
ATOM 747 C C . ILE A 1 95 ? 11.823 7.901 -13.705 1.00 93.06 95 ILE A C 1
ATOM 749 O O . ILE A 1 95 ? 11.851 7.811 -14.930 1.00 93.06 95 ILE A O 1
ATOM 753 N N . PHE A 1 96 ? 12.636 7.185 -12.923 1.00 93.38 96 PHE A N 1
ATOM 754 C CA . PHE A 1 96 ? 13.609 6.235 -13.474 1.00 93.38 96 PHE A CA 1
ATOM 755 C C . PHE A 1 96 ? 12.943 5.111 -14.277 1.00 93.38 96 PHE A C 1
ATOM 757 O O . PHE A 1 96 ? 13.457 4.736 -15.328 1.00 93.38 96 PHE A O 1
ATOM 764 N N . MET A 1 97 ? 11.789 4.611 -13.827 1.00 91.94 97 MET A N 1
ATOM 765 C CA . MET A 1 97 ? 11.023 3.596 -14.555 1.00 91.94 97 MET A CA 1
ATOM 766 C C . MET A 1 97 ? 10.544 4.117 -15.919 1.00 91.94 97 MET A C 1
ATOM 768 O O . MET A 1 97 ? 10.720 3.434 -16.924 1.00 91.94 97 MET A O 1
ATOM 772 N N . ILE A 1 98 ? 10.008 5.342 -15.977 1.00 92.81 98 ILE A N 1
ATOM 773 C CA . ILE A 1 98 ? 9.568 5.977 -17.232 1.00 92.81 98 ILE A CA 1
ATOM 774 C C . ILE A 1 98 ? 10.753 6.195 -18.179 1.00 92.81 98 ILE A C 1
ATOM 776 O O . ILE A 1 98 ? 10.666 5.869 -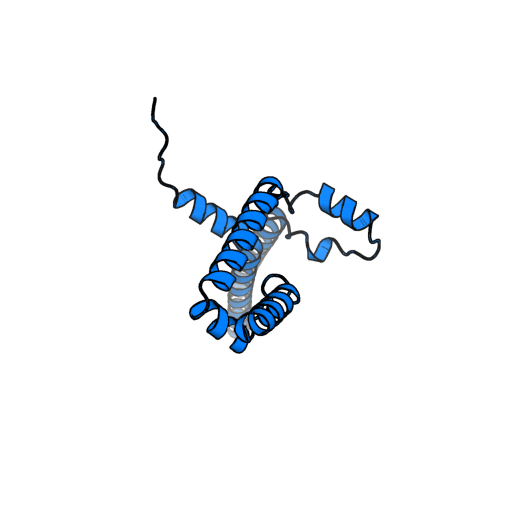19.361 1.00 92.81 98 ILE A O 1
ATOM 780 N N . ILE A 1 99 ? 11.877 6.701 -17.663 1.00 94.56 99 ILE A N 1
ATOM 781 C CA . ILE A 1 99 ? 13.100 6.895 -18.454 1.00 94.56 99 ILE A CA 1
ATOM 782 C C . ILE A 1 99 ? 13.583 5.559 -19.032 1.00 94.56 99 ILE A C 1
ATOM 784 O O . ILE A 1 99 ? 13.934 5.502 -20.207 1.00 94.56 99 ILE A O 1
ATOM 788 N N . GLY A 1 100 ? 13.560 4.483 -18.241 1.00 91.00 100 GLY A N 1
ATOM 789 C CA . GLY A 1 100 ? 13.940 3.145 -18.697 1.00 91.00 100 GLY A CA 1
ATOM 790 C C . GLY A 1 100 ? 13.094 2.652 -19.872 1.00 91.00 100 GLY A C 1
ATOM 791 O O . GLY A 1 100 ? 13.646 2.129 -20.835 1.00 91.00 100 GLY A O 1
ATOM 792 N N . ILE A 1 101 ? 11.778 2.884 -19.831 1.00 91.25 101 ILE A N 1
ATOM 793 C CA . ILE A 1 101 ? 10.860 2.527 -20.924 1.00 91.25 101 ILE A CA 1
ATOM 794 C C . ILE A 1 101 ? 11.180 3.335 -22.186 1.00 91.25 101 ILE A C 1
ATOM 796 O O . ILE A 1 101 ? 11.288 2.760 -23.262 1.00 91.25 101 ILE A O 1
ATOM 800 N N . ILE A 1 102 ? 11.387 4.649 -22.059 1.00 91.69 102 ILE A N 1
ATOM 801 C CA . ILE A 1 102 ? 11.704 5.522 -23.202 1.00 91.69 102 ILE A CA 1
ATOM 802 C C . ILE A 1 102 ? 13.033 5.119 -23.851 1.00 91.69 102 ILE A C 1
ATOM 804 O O . ILE A 1 102 ? 13.125 5.042 -25.073 1.00 91.69 102 ILE A O 1
ATOM 808 N N . ILE A 1 103 ? 14.066 4.849 -23.048 1.00 91.44 103 ILE A N 1
ATOM 809 C CA . ILE A 1 103 ? 15.366 4.397 -23.561 1.00 91.44 103 ILE A CA 1
ATOM 810 C C . ILE A 1 103 ? 15.214 3.062 -24.291 1.00 91.44 103 ILE A C 1
ATOM 812 O O . ILE A 1 103 ? 15.808 2.881 -25.352 1.00 91.44 103 ILE A O 1
ATOM 816 N N . PHE A 1 104 ? 14.423 2.141 -23.736 1.00 88.62 104 PHE A N 1
ATOM 817 C CA . PHE A 1 104 ? 14.184 0.842 -24.350 1.00 88.62 104 PHE A CA 1
ATOM 818 C C . PHE A 1 104 ? 13.454 0.963 -25.696 1.00 88.62 104 PHE A C 1
ATOM 820 O O . PHE A 1 104 ? 13.907 0.380 -26.673 1.00 88.62 104 PHE A O 1
ATOM 827 N N . GLU A 1 105 ? 12.403 1.781 -25.774 1.00 88.81 105 GLU A N 1
ATOM 828 C CA . GLU A 1 105 ? 11.684 2.093 -27.022 1.00 88.81 105 GLU A CA 1
ATOM 829 C C . GLU A 1 105 ? 12.614 2.681 -28.096 1.00 88.81 105 GLU A C 1
ATOM 831 O O . GLU A 1 105 ? 12.597 2.262 -29.252 1.00 88.81 105 GLU A O 1
ATOM 836 N N . ILE A 1 106 ? 13.489 3.619 -27.715 1.00 89.88 106 ILE A N 1
ATOM 837 C CA . ILE A 1 106 ? 14.481 4.195 -28.636 1.00 89.88 106 ILE A CA 1
ATOM 838 C C . ILE A 1 106 ? 15.459 3.118 -29.123 1.00 89.88 106 ILE A C 1
ATOM 840 O O . ILE A 1 106 ? 15.823 3.101 -30.299 1.00 89.88 106 ILE A O 1
ATOM 844 N N . LEU A 1 107 ? 15.898 2.222 -28.236 1.00 87.62 107 LEU A N 1
ATOM 845 C CA . LEU A 1 107 ? 16.834 1.158 -28.584 1.00 87.62 107 LEU A CA 1
ATOM 846 C C . LEU A 1 107 ? 16.203 0.120 -29.522 1.00 87.62 107 LEU A C 1
ATOM 848 O O . LEU A 1 107 ? 16.860 -0.289 -30.476 1.00 87.62 107 LEU A O 1
ATOM 852 N N . ASP A 1 108 ? 14.944 -0.260 -29.289 1.00 86.88 108 ASP A N 1
ATOM 853 C CA . ASP A 1 108 ? 14.193 -1.185 -30.151 1.00 86.88 108 ASP A CA 1
ATOM 854 C C . ASP A 1 108 ? 13.960 -0.582 -31.546 1.00 86.88 108 ASP A C 1
ATOM 856 O O . ASP A 1 108 ? 14.146 -1.254 -32.560 1.00 86.88 108 ASP A O 1
ATOM 860 N N . TYR A 1 109 ? 13.669 0.725 -31.615 1.00 86.06 109 TYR A N 1
ATOM 861 C CA . TYR A 1 109 ? 13.571 1.455 -32.882 1.00 86.06 109 TYR A CA 1
ATOM 862 C C . TYR A 1 109 ? 14.900 1.488 -33.659 1.00 86.06 109 TYR A C 1
ATOM 864 O O . TYR A 1 109 ? 14.909 1.366 -34.884 1.00 86.06 109 TYR A O 1
ATOM 872 N N . LEU A 1 110 ? 16.031 1.660 -32.963 1.00 86.31 110 LEU A N 1
ATOM 873 C CA . LEU A 1 110 ? 17.361 1.734 -33.580 1.00 86.31 110 LEU A CA 1
ATOM 874 C C . LEU A 1 110 ? 17.933 0.362 -33.974 1.00 86.31 110 LEU A C 1
ATOM 876 O O . LEU A 1 110 ? 18.756 0.294 -34.887 1.00 86.31 110 LEU A O 1
ATOM 880 N N . LEU A 1 111 ? 17.526 -0.716 -33.300 1.00 84.00 111 LEU A N 1
ATOM 881 C CA . LEU A 1 111 ? 18.021 -2.079 -33.522 1.00 84.00 111 LEU A CA 1
ATOM 882 C C . LEU A 1 111 ? 16.864 -3.068 -33.750 1.00 84.00 111 LEU A C 1
ATOM 884 O O . LEU A 1 111 ? 16.651 -3.980 -32.945 1.00 84.00 111 LEU A O 1
ATOM 888 N N . PRO A 1 112 ? 16.137 -2.944 -34.873 1.00 76.50 112 PRO A N 1
ATOM 889 C CA . PRO A 1 112 ? 15.046 -3.849 -35.187 1.00 76.50 112 PRO A CA 1
ATOM 890 C C . PRO A 1 112 ? 15.600 -5.243 -35.506 1.00 76.50 112 PRO A C 1
ATOM 892 O O . PRO A 1 112 ? 16.406 -5.419 -36.419 1.00 76.50 112 PRO A O 1
ATOM 895 N N . GLY A 1 113 ? 15.167 -6.263 -34.765 1.00 73.62 113 GLY A N 1
ATOM 896 C CA . GLY A 1 113 ? 15.630 -7.631 -35.031 1.00 73.62 113 GLY A CA 1
ATOM 897 C C . GLY A 1 113 ? 15.015 -8.744 -34.190 1.00 73.62 113 GLY A C 1
ATOM 898 O O . GLY A 1 113 ? 15.149 -9.910 -34.552 1.00 73.62 113 GLY A O 1
ATOM 899 N N . ALA A 1 114 ? 14.313 -8.426 -33.098 1.00 78.38 114 ALA A N 1
ATOM 900 C CA . ALA A 1 114 ? 13.783 -9.436 -32.184 1.00 78.38 114 ALA A CA 1
ATOM 901 C C . ALA A 1 114 ? 12.376 -9.085 -31.667 1.00 78.38 114 ALA A C 1
ATOM 903 O O . ALA A 1 114 ? 12.184 -8.819 -30.484 1.00 78.38 114 ALA A O 1
ATOM 904 N N . ALA A 1 115 ? 11.367 -9.148 -32.544 1.00 80.06 115 ALA A N 1
ATOM 905 C CA . ALA A 1 115 ? 9.974 -8.819 -32.206 1.00 80.06 115 ALA A CA 1
ATOM 906 C C . ALA A 1 115 ? 9.419 -9.610 -31.000 1.00 80.06 115 ALA A C 1
ATOM 908 O O . ALA A 1 115 ? 8.694 -9.066 -30.174 1.00 80.06 115 ALA A O 1
ATOM 909 N N . ILE A 1 116 ? 9.797 -10.888 -30.861 1.00 82.94 116 ILE A N 1
ATOM 910 C CA . ILE A 1 116 ? 9.381 -11.741 -29.731 1.00 82.94 116 ILE A CA 1
ATOM 911 C C . ILE A 1 116 ? 10.021 -11.269 -28.414 1.00 82.94 116 ILE A C 1
ATOM 913 O O . ILE A 1 116 ? 9.380 -11.296 -27.360 1.00 82.94 116 ILE A O 1
ATOM 917 N N . LEU A 1 117 ? 11.277 -10.819 -28.469 1.00 83.50 117 LEU A N 1
ATOM 918 C CA . LEU A 1 117 ? 12.001 -10.306 -27.307 1.00 83.50 117 LEU A CA 1
ATOM 919 C C . LEU A 1 117 ? 11.445 -8.942 -26.881 1.00 83.50 117 LEU A C 1
ATOM 921 O O . LEU A 1 117 ? 11.165 -8.755 -25.700 1.00 83.50 117 LEU A O 1
ATOM 925 N N . SER A 1 118 ? 11.207 -8.046 -27.844 1.00 85.44 118 SER A N 1
ATOM 926 C CA . SER A 1 118 ? 10.567 -6.742 -27.625 1.00 85.44 118 SER A CA 1
ATOM 927 C C . SER A 1 118 ? 9.194 -6.910 -26.960 1.00 85.44 118 SER A C 1
ATOM 929 O O . SER A 1 118 ? 8.966 -6.407 -25.857 1.00 85.44 118 SER A O 1
ATOM 931 N N . ALA A 1 119 ? 8.323 -7.759 -27.522 1.00 87.00 119 ALA A N 1
ATOM 932 C CA . ALA A 1 119 ? 7.007 -8.049 -26.948 1.00 87.00 119 ALA A CA 1
ATOM 933 C C . ALA A 1 119 ? 7.078 -8.594 -25.508 1.00 87.00 119 ALA A C 1
ATOM 935 O O . ALA A 1 119 ? 6.307 -8.177 -24.642 1.00 87.00 119 ALA A O 1
ATOM 936 N N . SER A 1 120 ? 8.025 -9.495 -25.227 1.00 89.38 120 SER A N 1
ATOM 937 C CA . SER A 1 120 ? 8.216 -10.055 -23.882 1.00 89.38 120 SER A CA 1
ATOM 938 C C . SER A 1 120 ? 8.641 -8.982 -22.875 1.00 89.38 120 SER A C 1
ATOM 940 O O . SER A 1 120 ? 8.137 -8.944 -21.752 1.00 89.38 120 SER A O 1
ATOM 942 N N . ILE A 1 121 ? 9.532 -8.075 -23.281 1.00 87.50 121 ILE A N 1
ATOM 943 C CA . ILE A 1 121 ? 10.021 -6.986 -22.433 1.00 87.50 121 ILE A CA 1
ATOM 944 C C . ILE A 1 121 ? 8.904 -5.975 -22.140 1.00 87.50 121 ILE A C 1
ATOM 946 O O . ILE A 1 121 ? 8.738 -5.579 -20.984 1.00 87.50 121 ILE A O 1
ATOM 950 N N . HIS A 1 122 ? 8.068 -5.630 -23.125 1.00 89.38 122 HIS A N 1
ATOM 951 C CA . HIS A 1 122 ? 6.904 -4.763 -22.902 1.00 89.38 122 HIS A CA 1
ATOM 952 C C . HIS A 1 122 ? 5.912 -5.349 -21.891 1.00 89.38 122 HIS A C 1
ATOM 954 O O . HIS A 1 122 ? 5.408 -4.620 -21.034 1.00 89.38 122 HIS A O 1
ATOM 960 N N . ILE A 1 123 ? 5.665 -6.662 -21.931 1.00 92.69 123 ILE A N 1
ATOM 961 C CA . ILE A 1 123 ? 4.809 -7.338 -20.945 1.00 92.69 123 ILE A CA 1
ATOM 962 C C . ILE A 1 123 ? 5.412 -7.226 -19.538 1.00 92.69 123 ILE A C 1
ATOM 964 O O . ILE A 1 123 ? 4.704 -6.885 -18.589 1.00 92.69 123 ILE A O 1
ATOM 968 N N . VAL A 1 124 ? 6.721 -7.460 -19.395 1.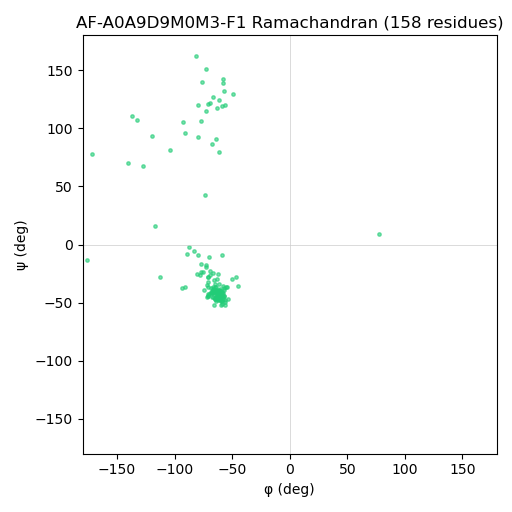00 93.12 124 VAL A N 1
ATOM 969 C CA . VAL A 1 124 ? 7.420 -7.349 -18.104 1.00 93.12 124 VAL A CA 1
ATOM 970 C C . VAL A 1 124 ? 7.352 -5.922 -17.557 1.00 93.12 124 VAL A C 1
ATOM 972 O O . VAL A 1 124 ? 7.061 -5.739 -16.371 1.00 93.12 124 VAL A O 1
ATOM 975 N N . PHE A 1 125 ? 7.553 -4.905 -18.400 1.00 90.69 125 PHE A N 1
ATOM 976 C CA . PHE A 1 125 ? 7.381 -3.509 -17.997 1.00 90.69 125 PHE A CA 1
ATOM 977 C C . PHE A 1 125 ? 5.939 -3.209 -17.591 1.00 90.69 125 PHE A C 1
ATOM 979 O O . PHE A 1 125 ? 5.730 -2.622 -16.534 1.00 90.69 125 PHE A O 1
ATOM 986 N N . GLY A 1 126 ? 4.943 -3.666 -18.355 1.00 92.25 126 GLY A N 1
ATOM 987 C CA . GLY A 1 126 ? 3.530 -3.494 -18.014 1.00 92.25 126 GLY A CA 1
ATOM 988 C C . GLY A 1 126 ? 3.186 -4.059 -16.633 1.00 92.25 126 GLY A C 1
ATOM 989 O O . GLY A 1 126 ? 2.605 -3.359 -15.802 1.00 92.25 126 GLY A O 1
ATOM 990 N N . ILE A 1 127 ? 3.618 -5.290 -16.344 1.00 94.94 127 ILE A N 1
ATOM 991 C CA . ILE A 1 127 ? 3.426 -5.923 -15.029 1.00 94.94 127 ILE A CA 1
ATOM 992 C C . ILE A 1 127 ? 4.144 -5.126 -13.934 1.00 94.94 127 ILE A C 1
ATOM 994 O O . ILE A 1 127 ? 3.572 -4.871 -12.874 1.00 94.94 127 ILE A O 1
ATOM 998 N N . SER A 1 128 ? 5.378 -4.695 -14.198 1.00 92.44 128 SER A N 1
ATOM 999 C CA . SER A 1 128 ? 6.184 -3.929 -13.243 1.00 92.44 128 SER A CA 1
ATOM 1000 C C . SER A 1 128 ? 5.542 -2.584 -12.899 1.00 92.44 128 SER A C 1
ATOM 1002 O O . SER A 1 128 ? 5.518 -2.208 -11.730 1.00 92.44 128 SER A O 1
ATOM 1004 N N . ILE A 1 129 ? 4.958 -1.890 -13.882 1.00 93.00 129 ILE A N 1
ATOM 1005 C CA . ILE A 1 129 ? 4.232 -0.627 -13.683 1.00 93.00 129 ILE A CA 1
ATOM 1006 C C . ILE A 1 129 ? 2.984 -0.858 -12.833 1.00 93.00 129 ILE A C 1
ATOM 1008 O O . ILE A 1 129 ? 2.752 -0.119 -11.880 1.00 93.00 129 ILE A O 1
ATOM 1012 N N . VAL A 1 130 ? 2.186 -1.886 -13.139 1.00 94.75 130 VAL A N 1
ATOM 1013 C CA . VAL A 1 130 ? 0.975 -2.203 -12.363 1.00 94.75 130 VAL A CA 1
ATOM 1014 C C . VAL A 1 130 ? 1.334 -2.518 -10.913 1.00 94.75 130 VAL A C 1
ATOM 1016 O O . VAL A 1 130 ? 0.703 -1.995 -9.989 1.00 94.75 130 VAL A O 1
ATOM 1019 N N . LEU A 1 131 ? 2.374 -3.326 -10.698 1.00 93.75 131 LEU A N 1
ATOM 1020 C CA . LEU A 1 131 ? 2.858 -3.658 -9.364 1.00 93.75 131 LEU A CA 1
ATOM 1021 C C . LEU A 1 131 ? 3.371 -2.412 -8.634 1.00 93.75 131 LEU A C 1
ATOM 1023 O O . LEU A 1 131 ? 2.985 -2.170 -7.491 1.00 93.75 131 LEU A O 1
ATOM 1027 N N . TYR A 1 132 ? 4.176 -1.587 -9.307 1.00 91.88 132 TYR A N 1
ATOM 1028 C CA . TYR A 1 132 ? 4.672 -0.320 -8.778 1.00 91.88 132 TYR A CA 1
ATOM 1029 C C . TYR A 1 132 ? 3.520 0.598 -8.352 1.00 91.88 132 TYR A C 1
ATOM 1031 O O . TYR A 1 132 ? 3.506 1.066 -7.216 1.00 91.88 132 TYR A O 1
ATOM 1039 N N . CYS A 1 133 ? 2.519 0.803 -9.213 1.00 89.69 133 CYS A N 1
ATOM 1040 C CA . CYS A 1 133 ? 1.346 1.625 -8.917 1.00 89.69 133 CYS A CA 1
ATOM 1041 C C . CYS A 1 133 ? 0.552 1.073 -7.728 1.00 89.69 133 CYS A C 1
ATOM 1043 O O . CYS A 1 133 ? 0.145 1.831 -6.850 1.00 89.69 133 CYS A O 1
ATOM 1045 N N . THR A 1 134 ? 0.368 -0.246 -7.664 1.00 89.31 134 THR A N 1
ATOM 1046 C CA . THR A 1 134 ? -0.362 -0.900 -6.570 1.00 89.31 134 THR A CA 1
ATOM 1047 C C . THR A 1 134 ? 0.356 -0.703 -5.236 1.00 89.31 134 THR A C 1
ATOM 1049 O O . THR A 1 134 ? -0.261 -0.270 -4.262 1.00 89.31 134 THR A O 1
ATOM 1052 N N . ILE A 1 135 ? 1.669 -0.954 -5.190 1.00 87.94 135 ILE A N 1
ATOM 1053 C CA . ILE A 1 135 ? 2.473 -0.776 -3.974 1.00 87.94 135 ILE A CA 1
ATOM 1054 C C . ILE A 1 135 ? 2.550 0.707 -3.595 1.00 87.94 135 ILE A C 1
ATOM 1056 O O . ILE A 1 135 ? 2.458 1.037 -2.413 1.00 87.94 135 ILE A O 1
ATOM 1060 N N . PHE A 1 136 ? 2.664 1.609 -4.571 1.00 87.44 136 PHE A N 1
ATOM 1061 C CA . PHE A 1 136 ? 2.661 3.051 -4.343 1.00 87.44 136 PHE A CA 1
ATOM 1062 C C . PHE A 1 136 ? 1.360 3.523 -3.683 1.00 87.44 136 PHE A C 1
ATOM 1064 O O . PHE A 1 136 ? 1.410 4.249 -2.689 1.00 87.44 136 PHE A O 1
ATOM 1071 N N . ILE A 1 137 ? 0.204 3.085 -4.190 1.00 84.50 137 ILE A N 1
ATOM 1072 C CA . ILE A 1 137 ? -1.105 3.426 -3.616 1.00 84.50 137 ILE A CA 1
ATOM 1073 C C . ILE A 1 137 ? -1.242 2.825 -2.216 1.00 84.50 137 ILE A C 1
ATOM 1075 O O . ILE A 1 137 ? -1.613 3.540 -1.289 1.00 84.50 137 ILE A O 1
ATOM 1079 N N . ALA A 1 138 ? -0.896 1.547 -2.037 1.00 81.00 138 ALA A N 1
ATOM 1080 C CA . ALA A 1 138 ? -0.977 0.876 -0.740 1.00 81.00 138 ALA A CA 1
ATOM 1081 C C . ALA A 1 138 ? -0.081 1.546 0.318 1.00 81.00 138 ALA A C 1
ATOM 1083 O O . ALA A 1 138 ? -0.521 1.792 1.438 1.00 81.00 138 ALA A O 1
ATOM 1084 N N . SER A 1 139 ? 1.147 1.918 -0.054 1.00 77.19 139 SER A N 1
ATOM 1085 C CA . SER A 1 139 ? 2.116 2.561 0.849 1.00 77.19 139 SER A CA 1
ATOM 1086 C C . SER A 1 139 ? 1.722 3.986 1.240 1.00 77.19 139 SER A C 1
ATOM 1088 O O . SER A 1 139 ? 2.183 4.492 2.258 1.00 77.19 139 SER A O 1
ATOM 1090 N N . ASN A 1 140 ? 0.884 4.644 0.435 1.00 77.25 140 ASN A N 1
ATOM 1091 C CA . ASN A 1 140 ? 0.458 6.028 0.646 1.00 77.25 140 ASN A CA 1
ATOM 1092 C C . ASN A 1 140 ? -1.054 6.145 0.889 1.00 77.25 140 ASN A C 1
ATOM 1094 O O . ASN A 1 140 ? -1.613 7.240 0.809 1.00 77.25 140 ASN A O 1
ATOM 1098 N N . LEU A 1 141 ? -1.726 5.033 1.210 1.00 75.50 141 LEU A N 1
ATOM 1099 C CA . LEU A 1 141 ? -3.180 4.968 1.368 1.00 75.50 141 LEU A CA 1
ATOM 1100 C C . LEU A 1 141 ? -3.679 5.964 2.422 1.00 75.50 141 LEU A C 1
ATOM 1102 O O . LEU A 1 141 ? -4.708 6.607 2.234 1.00 75.50 141 LEU A O 1
ATOM 1106 N N . GLU A 1 142 ? -2.916 6.154 3.500 1.00 68.81 142 GLU A N 1
ATOM 1107 C CA . GLU A 1 142 ? -3.261 7.084 4.575 1.00 68.81 142 GLU A CA 1
ATOM 1108 C C . GLU A 1 142 ? -3.363 8.542 4.084 1.00 68.81 142 GLU A C 1
ATOM 1110 O O . GLU A 1 142 ? -4.230 9.292 4.537 1.00 68.81 142 GLU A O 1
ATOM 1115 N N . PHE A 1 143 ? -2.540 8.939 3.106 1.00 70.06 143 PHE A N 1
ATOM 1116 C CA . PHE A 1 143 ? -2.639 10.249 2.459 1.00 70.06 143 PHE A CA 1
ATOM 1117 C C . PHE A 1 143 ? -3.921 10.365 1.627 1.00 70.06 143 PHE A C 1
ATOM 1119 O O . PHE A 1 143 ? -4.641 11.357 1.737 1.00 70.06 143 PHE A O 1
ATOM 1126 N N . PHE A 1 144 ? -4.245 9.335 0.839 1.00 73.81 144 PHE A N 1
ATOM 1127 C CA . PHE A 1 144 ? -5.457 9.319 0.016 1.00 73.81 144 PHE A CA 1
ATOM 1128 C C . PHE A 1 144 ? -6.733 9.323 0.863 1.00 73.81 144 PHE A C 1
ATOM 1130 O O . PHE A 1 144 ? -7.671 10.051 0.547 1.00 73.81 144 PHE A O 1
ATOM 1137 N N . VAL A 1 145 ? -6.763 8.583 1.975 1.00 76.12 145 VAL A N 1
ATOM 1138 C CA . VAL A 1 145 ? -7.900 8.588 2.907 1.00 76.12 145 VAL A CA 1
ATOM 1139 C C . VAL A 1 145 ? -8.075 9.968 3.545 1.00 76.12 145 VAL A C 1
ATOM 1141 O O . VAL A 1 145 ? -9.192 10.486 3.558 1.00 76.12 145 VAL A O 1
ATOM 1144 N N . LYS A 1 146 ? -6.991 10.610 4.006 1.00 73.62 146 LYS A N 1
ATOM 1145 C CA . LYS A 1 146 ? -7.042 11.982 4.550 1.00 73.62 146 LYS A CA 1
ATOM 1146 C C . LYS A 1 146 ? -7.522 12.997 3.511 1.00 73.62 146 LYS A C 1
ATOM 1148 O O . LYS A 1 146 ? -8.316 13.879 3.840 1.00 73.62 146 LYS A O 1
ATOM 1153 N N . LEU A 1 147 ? -7.088 12.861 2.257 1.00 74.25 147 LEU A N 1
ATOM 1154 C CA . LEU A 1 147 ? -7.550 13.703 1.155 1.00 74.25 147 LEU A CA 1
ATOM 1155 C C . LEU A 1 147 ? -9.055 13.523 0.917 1.00 74.25 147 LEU A C 1
ATOM 1157 O O . LEU A 1 147 ? -9.781 14.512 0.886 1.00 74.25 147 LEU A O 1
ATOM 1161 N N . MET A 1 148 ? -9.541 12.278 0.847 1.00 77.12 148 MET A N 1
ATOM 1162 C CA . MET A 1 148 ? -10.971 11.997 0.678 1.00 77.12 148 MET A CA 1
ATOM 1163 C C . MET A 1 148 ? -11.812 12.534 1.840 1.00 77.12 148 MET A C 1
ATOM 1165 O O . MET A 1 148 ? -12.860 13.128 1.607 1.00 77.12 148 MET A O 1
ATOM 1169 N N . GLN A 1 149 ? -11.349 12.390 3.084 1.00 73.31 149 GLN A N 1
ATOM 1170 C CA . GLN A 1 149 ? -12.030 12.945 4.260 1.00 73.31 149 GLN A CA 1
ATOM 1171 C C . GLN A 1 149 ? -12.073 14.479 4.242 1.00 73.31 149 GLN A C 1
ATOM 1173 O O . GLN A 1 149 ? -13.075 15.072 4.637 1.00 73.31 149 GLN A O 1
ATOM 1178 N N . THR A 1 150 ? -11.009 15.125 3.756 1.00 71.00 150 THR A N 1
ATOM 1179 C CA . THR A 1 150 ? -10.942 16.588 3.623 1.00 71.00 150 THR A CA 1
ATOM 1180 C C . THR A 1 150 ? -11.876 17.085 2.517 1.00 71.00 150 THR A C 1
ATOM 1182 O O . THR A 1 150 ? -12.600 18.053 2.724 1.00 71.00 150 THR A O 1
ATOM 1185 N N . SER A 1 151 ? -11.927 16.396 1.374 1.00 65.81 151 SER A N 1
ATOM 1186 C CA . SER A 1 151 ? -12.849 16.709 0.273 1.00 65.81 151 SER A CA 1
ATOM 1187 C C . SER A 1 151 ? -14.316 16.405 0.602 1.00 65.81 151 SER A C 1
ATOM 1189 O O . SER A 1 151 ? -15.206 17.044 0.051 1.00 65.81 151 SER A O 1
ATOM 1191 N N . ALA A 1 152 ? -14.579 15.459 1.509 1.00 63.34 152 ALA A N 1
ATOM 1192 C CA . ALA A 1 152 ? -15.924 15.099 1.960 1.00 63.34 152 ALA A CA 1
ATOM 1193 C C . ALA A 1 152 ? -16.477 16.012 3.066 1.00 63.34 152 ALA A C 1
ATOM 1195 O O . ALA A 1 152 ? -17.638 15.859 3.443 1.00 63.34 152 ALA A O 1
ATOM 1196 N N . LYS A 1 153 ? -15.683 16.950 3.599 1.00 46.62 153 LYS A N 1
ATOM 1197 C CA . LYS A 1 153 ? -16.160 17.948 4.559 1.00 46.62 153 LYS A CA 1
ATOM 1198 C C . LYS A 1 153 ? -16.618 19.193 3.783 1.00 46.62 153 LYS A C 1
ATOM 1200 O O . LYS A 1 153 ? -15.772 20.018 3.437 1.00 46.62 153 LYS A O 1
ATOM 1205 N N . PRO A 1 154 ? -17.921 19.354 3.470 1.00 49.81 154 PRO A N 1
ATOM 1206 C CA . PRO A 1 154 ? -18.407 20.601 2.901 1.00 49.81 154 PRO A CA 1
ATOM 1207 C C . PRO A 1 154 ? -18.090 21.744 3.865 1.00 49.81 154 PRO A C 1
ATOM 1209 O O . PRO A 1 154 ? -18.121 21.578 5.087 1.00 49.81 154 PRO A O 1
ATOM 1212 N N . ALA A 1 155 ? -17.738 22.888 3.286 1.00 57.06 155 ALA A N 1
ATOM 1213 C CA . ALA A 1 155 ? -17.397 24.122 3.969 1.00 57.06 155 ALA A CA 1
ATOM 1214 C C . ALA A 1 155 ? -18.573 24.648 4.811 1.00 57.06 155 ALA A C 1
ATOM 1216 O O . ALA A 1 155 ? -19.269 25.571 4.406 1.00 57.06 155 ALA A O 1
ATOM 1217 N N . ASP A 1 156 ? -18.778 24.085 5.998 1.00 51.47 156 ASP A N 1
ATOM 1218 C CA . ASP A 1 156 ? -19.640 24.658 7.024 1.00 51.47 156 ASP A CA 1
ATOM 1219 C C . ASP A 1 156 ? -18.772 25.293 8.113 1.00 51.47 156 ASP A C 1
ATOM 1221 O O . ASP A 1 156 ? -18.410 24.672 9.115 1.00 51.47 156 ASP A O 1
ATOM 1225 N N . LYS A 1 157 ? -18.324 26.519 7.821 1.00 44.41 157 LYS A N 1
ATOM 1226 C CA . LYS A 1 157 ? -18.065 27.578 8.808 1.00 44.41 157 LYS A CA 1
ATOM 1227 C C . LYS 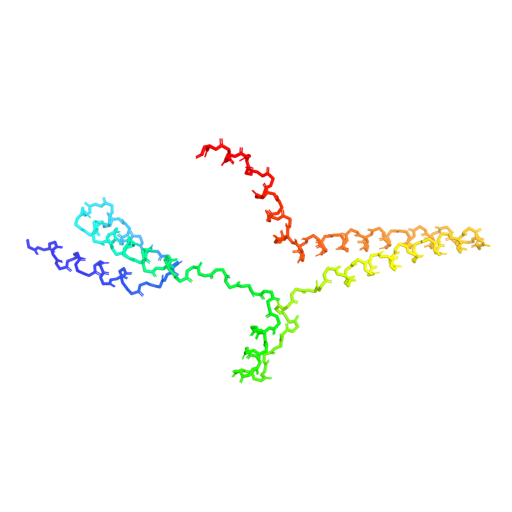A 1 157 ? -17.754 28.902 8.102 1.00 44.41 157 LYS A C 1
ATOM 1229 O O . LYS A 1 157 ? -16.616 29.355 8.021 1.00 44.41 157 LYS A O 1
ATOM 1234 N N . LYS A 1 158 ? -18.815 29.555 7.630 1.00 43.97 158 LYS A N 1
ATOM 1235 C CA . LYS A 1 158 ? -18.956 31.011 7.751 1.00 43.97 158 LYS A CA 1
ATOM 1236 C C . LYS A 1 158 ? -20.221 31.263 8.566 1.00 43.97 158 LYS A C 1
ATOM 1238 O O . LYS A 1 158 ? -21.311 31.307 8.011 1.00 43.97 158 LYS A O 1
ATOM 1243 N N . GLN A 1 159 ? -20.067 31.416 9.875 1.00 40.56 159 GLN A N 1
ATOM 1244 C CA . GLN A 1 159 ? -21.071 32.064 10.711 1.00 40.56 159 GLN A CA 1
ATOM 1245 C C . GLN A 1 159 ? -20.349 32.994 11.687 1.00 40.56 159 GLN A C 1
ATOM 1247 O O . GLN A 1 159 ? -19.599 32.511 12.531 1.00 40.56 159 GLN A O 1
ATOM 1252 N N . ASN A 1 160 ? -20.568 34.289 11.421 1.00 36.72 160 ASN A N 1
ATOM 1253 C CA . ASN A 1 160 ? -20.518 35.494 12.260 1.00 36.72 160 ASN A CA 1
ATOM 1254 C C . ASN A 1 160 ? -19.526 35.567 13.421 1.00 36.72 160 ASN A C 1
ATOM 1256 O O . ASN A 1 160 ? -19.729 34.857 14.428 1.00 36.72 160 ASN A O 1
#

Sequence (160 aa):
MKDNQQCEKMIDTYLMLDKHERIPLAVCVHLLTCKKCRTQVRMMTQAEEKLSSPLAIQLPFSDLKLCSIMQSVDPGFDIKSICPVSMRKWVITGIFMIIGIIIFEILDYLLPGAAILSASIHIVFGISIVLYCTIFIASNLEFFVKLMQTSAKPADKKQN

Secondary structure (DSSP, 8-state):
-HHHHHHHHHHHHHHTSPTTPPPPHHHHHHHHH-HHHHHHHHHHHHHHHHHHGGG-----TT-HHHHHHHHHH-TT--GGGTSPPPHHHHHHHHHHHHHHHHHHHHHHHHS---HHHHHHHHHHHHHHHHHHHHHHHHHTHHHHHHHHHHHTS-------

Solvent-accessible surface area (backbone atoms only — not comparable to full-atom values): 9676 Å² total; per-residue (Å²): 124,75,64,58,66,53,51,51,53,44,49,53,56,57,69,71,52,61,94,90,55,84,77,55,65,70,48,52,55,46,42,75,70,36,68,66,60,36,51,51,54,51,52,51,52,53,48,49,51,63,65,46,56,82,65,65,63,82,72,66,85,81,39,68,64,59,54,54,51,50,38,73,76,34,86,85,56,64,57,78,81,73,52,72,80,55,68,69,58,56,54,51,53,51,51,54,53,53,50,52,52,53,54,49,54,54,47,48,71,76,56,78,83,50,71,72,58,53,55,52,50,53,51,53,50,54,53,50,50,54,51,49,52,50,52,52,48,66,72,43,40,70,59,55,52,52,50,51,56,57,71,67,53,74,91,82,79,90,78,135

Radius of gyration: 28.39 Å; Cα contacts (8 Å, |Δi|>4): 29; chains: 1; bounding box: 50×52×81 Å

Foldseek 3Di:
DVVPVVLVVLVVLVVPDDPPDDRDPVSVVCLVVDPVSVVVVVVVVVVVCVVCVVVPPPDPLQDPVVVVVVCVVPVPDDPVVRHQDDPVVLVVVVVVLVVVVVVLVVVCVVDPDCPPVSVVVVVVSVVVVVVSVVVSCVSCVVVVVVVVVVVPDPPPDDDD

pLDDT: mean 78.5, std 14.39, range [36.72, 94.94]